Protein AF-A0A7S2E0K1-F1 (afdb_monomer_lite)

Organism: NCBI:txid327968

Radius of gyration: 22.22 Å; chains: 1; bounding box: 53×64×39 Å

Sequence (122 aa):
SSKTRDPESISLSMWWTRDAQPLKSFLSEALKTMLREDSEGRVDIYVKHMWLPIWTKAVSKERRDRDTVILDEDLADYVLADIRHFFTKKTADWYHNAGIPYRRGYLLYGPPGCGKTSFAQV

Foldseek 3Di:
DDDDDDDDDDDDDDPDDPDCVVVVVVVVVVVVVVVCVVPPQKDWDWDQDPPDRDIDGDDIDGQDDPVVQDDDPVVLVVVVVVVVVLPDPVNVVVCVVVVHPSDDDDDDDDDPPNRPVVSVRD

Secondary structure (DSSP, 8-state):
---PPPPP-------S-S--HHHHHHHHHHHHHHHHHHHTTEEEEEEE-SSSS-EEEEEEEEPPPGGGS---HHHHHHHHHHHHHHTSHHHHHHHHHTT--S-------SSTTSSHHHHTT-

InterPro domains:
  IPR027417 P-loop containing nucleoside triphosphate hydrolase [G3DSA:3.40.50.300] (55-122)
  IPR027417 P-loop containing nucleoside triphosphate hydrolase [SSF52540] (45-121)
  IPR050747 Mitochondrial chaperone BCS1 subfamily [PTHR23070] (22-120)

Structure (mmCIF, N/CA/C/O backbone):
data_AF-A0A7S2E0K1-F1
#
_entry.id   AF-A0A7S2E0K1-F1
#
loop_
_atom_site.group_PDB
_atom_site.id
_atom_site.type_symbol
_atom_site.label_atom_id
_atom_site.label_alt_id
_atom_site.label_comp_id
_atom_site.label_asym_id
_atom_site.label_entity_id
_atom_site.label_seq_id
_atom_site.pdbx_PDB_ins_code
_atom_site.Cartn_x
_atom_site.Cartn_y
_atom_site.Cartn_z
_atom_site.occupancy
_atom_site.B_iso_or_equiv
_atom_site.auth_seq_id
_atom_site.auth_comp_id
_atom_site.auth_asym_id
_atom_site.auth_atom_id
_atom_site.pdbx_PDB_model_num
ATOM 1 N N . SER A 1 1 ? 37.841 21.100 -13.806 1.00 39.09 1 SER A N 1
ATOM 2 C CA . SER A 1 1 ? 37.309 22.097 -12.859 1.00 39.09 1 SER A CA 1
ATOM 3 C C . SER A 1 1 ? 35.791 21.998 -12.870 1.00 39.09 1 SE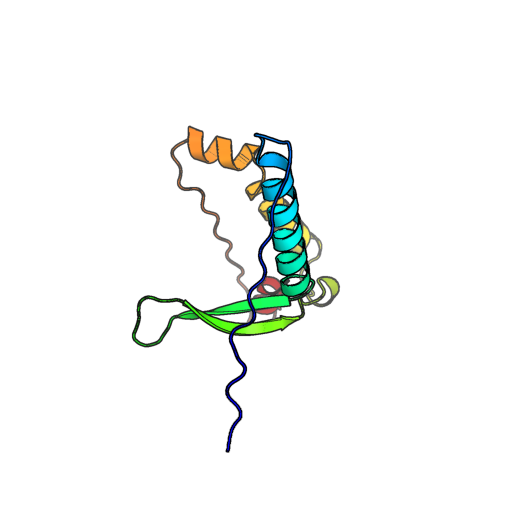R A C 1
ATOM 5 O O . SER A 1 1 ? 35.159 22.514 -13.784 1.00 39.09 1 SER A O 1
ATOM 7 N N . SER A 1 2 ? 35.209 21.208 -11.964 1.00 45.91 2 SER A N 1
ATOM 8 C CA . SER A 1 2 ? 33.755 21.061 -11.824 1.00 45.91 2 SER A CA 1
ATOM 9 C C . SER A 1 2 ? 33.241 22.176 -10.916 1.00 45.91 2 SER A C 1
ATOM 11 O O . SER A 1 2 ? 33.585 22.205 -9.738 1.00 45.91 2 SER A O 1
ATOM 13 N N . LYS A 1 3 ? 32.459 23.111 -11.464 1.00 53.03 3 LYS A N 1
ATOM 14 C CA . LYS A 1 3 ? 31.791 24.158 -10.682 1.00 53.03 3 LYS A CA 1
ATOM 15 C C . LYS A 1 3 ? 30.802 23.504 -9.712 1.00 53.03 3 LYS A C 1
ATOM 17 O O . LYS A 1 3 ? 29.791 22.959 -10.149 1.00 53.03 3 LYS A O 1
ATOM 22 N N . THR A 1 4 ? 31.097 23.543 -8.419 1.00 59.16 4 THR A N 1
ATOM 23 C CA . THR A 1 4 ? 30.133 23.279 -7.347 1.00 59.16 4 THR A CA 1
ATOM 24 C C . THR A 1 4 ? 29.053 24.355 -7.442 1.00 59.16 4 THR A C 1
ATOM 26 O O . THR A 1 4 ? 29.373 25.539 -7.391 1.00 59.16 4 THR A O 1
ATOM 29 N N . ARG A 1 5 ? 27.797 23.966 -7.686 1.00 65.12 5 ARG A N 1
ATOM 30 C CA . ARG A 1 5 ? 26.664 24.900 -7.636 1.00 65.12 5 ARG A CA 1
ATOM 31 C C . ARG A 1 5 ? 26.490 25.351 -6.187 1.00 65.12 5 ARG A C 1
ATOM 33 O O . ARG A 1 5 ? 26.452 24.499 -5.299 1.00 65.12 5 ARG A O 1
ATOM 40 N N . ASP A 1 6 ? 26.412 26.658 -5.967 1.00 74.94 6 ASP A N 1
ATOM 41 C CA . ASP A 1 6 ? 26.077 27.220 -4.660 1.00 74.94 6 ASP A CA 1
ATOM 42 C C . ASP A 1 6 ? 24.686 26.718 -4.224 1.00 74.94 6 ASP A C 1
ATOM 44 O O . ASP A 1 6 ? 23.821 26.508 -5.080 1.00 74.94 6 ASP A O 1
ATOM 48 N N . PRO A 1 7 ? 24.453 26.468 -2.924 1.00 74.19 7 PRO A N 1
ATOM 49 C CA . PRO A 1 7 ? 23.176 25.953 -2.450 1.00 74.19 7 PRO A CA 1
ATOM 50 C C . PRO A 1 7 ? 22.054 26.964 -2.710 1.00 74.19 7 PRO A C 1
ATOM 52 O O . PRO A 1 7 ? 22.066 28.082 -2.195 1.00 74.19 7 PRO A O 1
ATOM 55 N N . GLU A 1 8 ? 21.060 26.555 -3.495 1.00 82.25 8 GLU A N 1
ATOM 56 C CA . GLU A 1 8 ? 19.842 27.328 -3.719 1.00 82.25 8 GLU A CA 1
ATOM 57 C C . GLU A 1 8 ? 18.978 27.284 -2.448 1.00 82.25 8 GLU A C 1
ATOM 59 O O . GLU A 1 8 ? 18.686 26.212 -1.915 1.00 82.25 8 GLU A O 1
ATOM 64 N N . SER A 1 9 ? 18.581 28.453 -1.937 1.00 81.06 9 SER A N 1
ATOM 65 C CA . SER A 1 9 ? 17.695 28.565 -0.774 1.00 81.06 9 SER A CA 1
ATOM 66 C C . SER A 1 9 ? 16.422 29.313 -1.152 1.00 81.06 9 SER A C 1
ATOM 68 O O . SER A 1 9 ? 16.467 30.352 -1.809 1.00 81.06 9 SER A O 1
ATOM 70 N N . ILE A 1 10 ? 15.276 28.772 -0.738 1.00 83.75 10 ILE A N 1
ATOM 71 C CA . ILE A 1 10 ? 13.961 29.386 -0.925 1.00 83.75 10 ILE A CA 1
ATOM 72 C C . ILE A 1 10 ? 13.387 29.657 0.464 1.00 83.75 10 ILE A C 1
ATOM 74 O O . ILE A 1 10 ? 13.270 28.744 1.279 1.00 83.75 10 ILE A O 1
ATOM 78 N N . SER A 1 11 ? 13.034 30.913 0.735 1.00 83.81 11 SER A N 1
ATOM 79 C CA . SER A 1 11 ? 12.377 31.329 1.976 1.00 83.81 11 SER A CA 1
ATOM 80 C C . SER A 1 11 ? 10.942 31.747 1.678 1.00 83.81 11 SER A C 1
ATOM 82 O O . SER A 1 11 ? 10.712 32.609 0.829 1.00 83.81 11 SER A O 1
ATOM 84 N N . LEU A 1 12 ? 9.979 31.127 2.363 1.00 81.81 12 LEU A N 1
ATOM 85 C CA . LEU A 1 12 ? 8.559 31.447 2.242 1.00 81.81 12 LEU A CA 1
ATOM 86 C C . LEU A 1 12 ? 8.095 32.143 3.526 1.00 81.81 12 LEU A C 1
ATOM 88 O O . LEU A 1 12 ? 8.138 31.548 4.603 1.00 81.81 12 LEU A O 1
ATOM 92 N N . SER A 1 13 ? 7.625 33.384 3.408 1.00 84.62 13 SER A N 1
ATOM 93 C CA . SER A 1 13 ? 7.171 34.187 4.549 1.00 84.62 13 SER A CA 1
ATOM 94 C C . SER A 1 13 ? 5.711 34.583 4.386 1.00 84.62 13 SER A C 1
ATOM 96 O O . SER A 1 13 ? 5.307 35.080 3.336 1.00 84.62 13 SER A O 1
ATOM 98 N N . MET A 1 14 ? 4.925 34.411 5.448 1.00 84.00 14 MET A N 1
ATOM 99 C CA . MET A 1 14 ? 3.544 34.883 5.525 1.00 84.00 14 MET A CA 1
ATOM 100 C C . MET A 1 14 ? 3.465 36.085 6.456 1.00 84.00 14 MET A C 1
ATOM 102 O O . MET A 1 14 ? 3.954 36.041 7.583 1.00 84.00 14 MET A O 1
ATOM 106 N N . TRP A 1 15 ? 2.836 37.154 5.983 1.00 82.81 15 TRP A N 1
ATOM 107 C CA . TRP A 1 15 ? 2.688 38.396 6.732 1.00 82.81 15 TRP A CA 1
ATOM 108 C C . TRP A 1 15 ? 1.238 38.543 7.203 1.00 82.81 15 TRP A C 1
ATOM 110 O O . TRP A 1 15 ? 0.318 38.084 6.531 1.00 82.81 15 TRP A O 1
ATOM 120 N N . TRP A 1 16 ? 1.037 39.196 8.351 1.00 73.19 16 TRP A N 1
ATOM 121 C CA . TRP A 1 16 ? -0.284 39.596 8.870 1.00 73.19 16 TRP A CA 1
ATOM 122 C C . TRP A 1 16 ? -1.251 38.479 9.289 1.00 73.19 16 TRP A C 1
ATOM 124 O O . TRP A 1 16 ? -2.429 38.739 9.515 1.00 73.19 16 TRP A O 1
ATOM 134 N N . THR A 1 17 ? -0.768 37.253 9.487 1.00 76.38 17 THR A N 1
ATOM 135 C CA . THR A 1 17 ? -1.579 36.164 10.043 1.00 76.38 17 THR A CA 1
ATOM 136 C C . THR A 1 17 ? -0.828 35.411 11.135 1.00 76.38 17 THR A C 1
ATOM 138 O O . THR A 1 17 ? 0.381 35.212 11.056 1.00 76.38 17 THR A O 1
ATOM 141 N N . ARG A 1 18 ? -1.556 35.002 12.180 1.00 77.31 18 ARG A N 1
ATOM 142 C CA . ARG A 1 18 ? -1.072 34.044 13.192 1.00 77.31 18 ARG A CA 1
ATOM 143 C C . ARG A 1 18 ? -1.369 32.600 12.797 1.00 77.31 18 ARG A C 1
ATOM 145 O O . ARG A 1 18 ? -0.951 31.679 13.492 1.00 77.31 18 ARG A O 1
ATOM 152 N N . ASP A 1 19 ? -2.118 32.417 11.715 1.00 82.69 19 ASP A N 1
ATOM 153 C CA . ASP A 1 19 ? -2.545 31.115 11.252 1.00 82.69 19 ASP A CA 1
ATOM 154 C C . ASP A 1 19 ? -1.595 30.563 10.182 1.00 82.69 19 ASP A C 1
ATOM 156 O O . ASP A 1 19 ? -1.387 31.166 9.128 1.00 82.69 19 ASP A O 1
ATOM 160 N N . ALA A 1 20 ? -1.038 29.386 10.466 1.00 84.25 20 ALA A N 1
ATOM 161 C CA . ALA A 1 20 ? -0.164 28.638 9.571 1.00 84.25 20 ALA A CA 1
ATOM 162 C C . ALA A 1 20 ? -0.933 27.694 8.627 1.00 84.25 20 ALA A C 1
ATOM 164 O O . ALA A 1 20 ? -0.301 27.016 7.814 1.00 84.25 20 ALA A O 1
ATOM 165 N N . GLN A 1 21 ? -2.268 27.605 8.725 1.00 86.44 21 GLN A N 1
ATOM 166 C CA . GLN A 1 21 ? -3.073 26.749 7.844 1.00 86.44 21 GLN A CA 1
ATOM 167 C C . GLN A 1 21 ? -2.836 27.012 6.348 1.00 86.44 21 GLN A C 1
ATOM 169 O O . GLN A 1 21 ? -2.667 26.032 5.624 1.00 86.44 21 GLN A O 1
ATOM 174 N N . PRO A 1 22 ? -2.725 28.264 5.855 1.00 86.88 22 PRO A N 1
ATOM 175 C CA . PRO A 1 22 ? -2.468 28.498 4.434 1.00 86.88 22 PRO A CA 1
ATOM 176 C C . PRO A 1 22 ? -1.113 27.945 3.971 1.00 86.88 22 PRO A C 1
ATOM 178 O O . PRO A 1 22 ? -1.045 27.314 2.918 1.00 86.88 22 PRO A O 1
ATOM 181 N N . LEU A 1 23 ? -0.054 28.085 4.784 1.00 87.25 23 LEU A N 1
ATOM 182 C CA . LEU A 1 23 ? 1.263 27.502 4.491 1.00 87.25 23 LEU A CA 1
ATOM 183 C C . LEU A 1 23 ? 1.191 25.977 4.422 1.00 87.25 23 LEU A C 1
ATOM 185 O O . LEU A 1 23 ? 1.729 25.357 3.510 1.00 87.25 23 LEU A O 1
ATOM 189 N N . LYS A 1 24 ? 0.523 25.365 5.406 1.00 86.38 24 LYS A N 1
ATOM 190 C CA . LYS A 1 24 ? 0.354 23.912 5.482 1.00 86.38 24 LYS A CA 1
ATOM 191 C C . LYS A 1 24 ? -0.448 23.394 4.298 1.00 86.38 24 LYS A C 1
ATOM 193 O O . LYS A 1 24 ? -0.071 22.377 3.729 1.00 86.38 24 LYS A O 1
ATOM 198 N N . SER A 1 25 ? -1.509 24.101 3.913 1.00 88.69 25 SER A N 1
ATOM 199 C CA . SER A 1 25 ? -2.307 23.779 2.732 1.00 88.69 25 SER A CA 1
ATOM 200 C C . SER A 1 25 ? -1.445 23.830 1.477 1.00 88.69 25 SER A C 1
ATOM 202 O O . SER A 1 25 ? -1.378 22.830 0.768 1.00 88.69 25 SER A O 1
ATOM 204 N N . PHE A 1 26 ? -0.711 24.926 1.266 1.00 90.25 26 PHE A N 1
ATOM 205 C CA . PHE A 1 26 ? 0.189 25.098 0.125 1.00 90.25 26 PHE A CA 1
ATOM 206 C C . PHE A 1 26 ? 1.258 24.001 0.054 1.00 90.25 26 PHE A C 1
ATOM 208 O O . PHE A 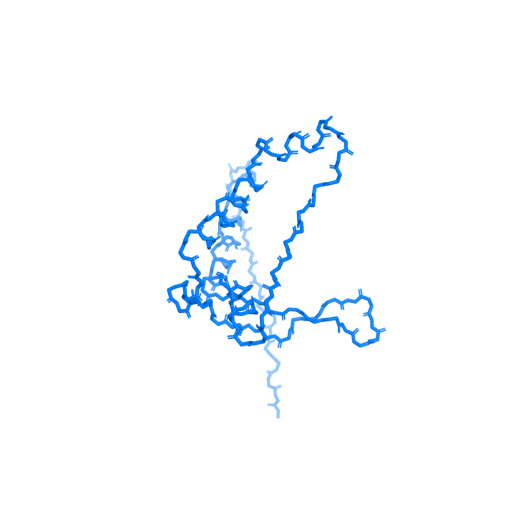1 26 ? 1.404 23.349 -0.975 1.00 90.25 26 PHE A O 1
ATOM 215 N N . LEU A 1 27 ? 1.961 23.728 1.158 1.00 90.06 27 LEU A N 1
ATOM 216 C CA . LEU A 1 27 ? 2.955 22.652 1.211 1.00 90.06 27 LEU A CA 1
ATOM 217 C C . LEU A 1 27 ? 2.321 21.281 0.969 1.00 90.06 27 LEU A C 1
ATOM 219 O O . LEU A 1 27 ? 2.891 20.456 0.263 1.00 90.06 27 LEU A O 1
ATOM 223 N N . SER A 1 28 ? 1.135 21.027 1.527 1.00 88.19 28 SER A N 1
ATOM 224 C CA . SER A 1 28 ? 0.427 19.764 1.318 1.00 88.19 28 SER A CA 1
ATOM 225 C C . SER A 1 28 ? -0.007 19.581 -0.133 1.00 88.19 28 SER A C 1
ATOM 227 O O . SER A 1 28 ? 0.002 18.462 -0.636 1.00 88.19 28 SER A O 1
ATOM 229 N N . GLU A 1 29 ? -0.381 20.665 -0.805 1.00 90.00 29 GLU A N 1
ATOM 230 C CA . GLU A 1 29 ? -0.761 20.669 -2.208 1.00 90.00 29 GLU A CA 1
ATOM 231 C C . GLU A 1 29 ? 0.463 20.471 -3.097 1.00 90.00 29 GLU A C 1
ATOM 233 O O . GLU A 1 29 ? 0.450 19.573 -3.930 1.00 90.00 29 GLU A O 1
ATOM 238 N N . ALA A 1 30 ? 1.557 21.192 -2.843 1.00 87.56 30 ALA A N 1
ATOM 239 C CA . ALA A 1 30 ? 2.823 21.002 -3.543 1.00 87.56 30 ALA A CA 1
ATOM 240 C C . ALA A 1 30 ? 3.337 19.560 -3.408 1.00 87.56 30 ALA A C 1
ATOM 242 O O . ALA A 1 30 ? 3.681 18.933 -4.406 1.00 87.56 30 ALA A O 1
ATOM 243 N N . LEU A 1 31 ? 3.309 18.996 -2.194 1.00 85.75 31 LEU A N 1
ATOM 244 C CA . LEU A 1 31 ? 3.674 17.597 -1.961 1.00 85.75 31 LEU A CA 1
ATOM 245 C C . LEU A 1 31 ? 2.742 16.632 -2.694 1.00 85.75 31 LEU A C 1
ATOM 247 O O . LEU A 1 31 ? 3.214 15.660 -3.271 1.00 85.75 31 LEU A O 1
ATOM 251 N N . LYS A 1 32 ? 1.427 16.882 -2.700 1.00 83.81 32 LYS A N 1
ATOM 252 C CA . LYS A 1 32 ? 0.477 16.064 -3.469 1.00 83.81 32 LYS A CA 1
ATOM 253 C C . LYS A 1 32 ? 0.763 16.130 -4.964 1.00 83.81 32 LYS A C 1
ATOM 255 O O . LYS A 1 32 ? 0.662 15.097 -5.611 1.00 83.81 32 LYS A O 1
ATOM 260 N N . THR A 1 33 ? 1.102 17.296 -5.502 1.00 80.50 33 THR A N 1
ATOM 261 C CA . THR A 1 33 ? 1.432 17.468 -6.921 1.00 80.50 33 THR A CA 1
ATOM 262 C C . THR A 1 33 ? 2.725 16.743 -7.273 1.00 80.50 33 THR A C 1
ATOM 264 O O . THR A 1 33 ? 2.719 15.964 -8.215 1.00 80.50 33 THR A O 1
ATOM 267 N N . MET A 1 34 ? 3.778 16.879 -6.460 1.00 76.25 34 MET A N 1
ATOM 268 C CA . MET A 1 34 ? 5.027 16.126 -6.644 1.00 76.25 34 MET A CA 1
ATOM 269 C C . MET A 1 34 ? 4.796 14.615 -6.581 1.00 76.25 34 MET A C 1
ATOM 271 O O . MET A 1 34 ? 5.245 13.873 -7.446 1.00 76.25 34 MET A O 1
ATOM 275 N N . LEU A 1 35 ? 4.050 14.150 -5.573 1.00 72.88 35 LEU A N 1
ATOM 276 C CA . LEU A 1 35 ? 3.721 12.735 -5.437 1.00 72.88 35 LEU A CA 1
ATOM 277 C C . LEU A 1 35 ? 2.872 12.239 -6.606 1.00 72.88 35 LEU A C 1
ATOM 279 O O . LEU A 1 35 ? 3.065 11.107 -7.029 1.00 72.88 35 LEU A O 1
ATOM 283 N N . ARG A 1 36 ? 1.940 13.045 -7.128 1.00 68.25 36 ARG A N 1
ATOM 284 C CA . ARG A 1 36 ? 1.162 12.708 -8.329 1.00 68.25 36 ARG A CA 1
ATOM 285 C C . ARG A 1 36 ? 2.064 12.592 -9.550 1.00 68.25 36 ARG A C 1
ATOM 287 O O . ARG A 1 36 ? 2.010 11.561 -10.198 1.00 68.25 36 ARG A O 1
ATOM 294 N N . GLU A 1 37 ? 2.934 13.563 -9.808 1.00 66.50 37 GLU A N 1
ATOM 295 C CA . GLU A 1 37 ? 3.881 13.511 -10.931 1.00 66.50 37 GLU A CA 1
ATOM 296 C C . GLU A 1 37 ? 4.810 12.286 -10.860 1.00 66.50 37 GLU A C 1
ATOM 298 O O . GLU A 1 37 ? 5.033 11.625 -11.873 1.00 66.50 37 GLU A O 1
ATOM 303 N N . ASP A 1 38 ? 5.290 11.921 -9.666 1.00 60.28 38 ASP A N 1
ATOM 304 C CA . ASP A 1 38 ? 6.137 10.736 -9.471 1.00 60.28 38 ASP A CA 1
ATOM 305 C C . ASP A 1 38 ? 5.363 9.402 -9.532 1.00 60.28 38 ASP A C 1
ATOM 307 O O . ASP A 1 38 ? 5.955 8.358 -9.824 1.00 60.28 38 ASP A O 1
ATOM 311 N N . SER A 1 39 ? 4.055 9.407 -9.245 1.00 58.62 39 SER A N 1
ATOM 312 C CA . SER A 1 39 ? 3.217 8.195 -9.155 1.00 58.62 39 SER A CA 1
ATOM 313 C C . SER A 1 39 ? 2.257 7.988 -10.326 1.00 58.62 39 SER A C 1
ATOM 315 O O . SER A 1 39 ? 1.673 6.906 -10.450 1.00 58.62 39 SER A O 1
ATOM 317 N N . GLU A 1 40 ? 2.089 8.973 -11.208 1.00 65.75 40 GLU A N 1
ATOM 318 C CA . GLU A 1 40 ? 1.200 8.867 -12.357 1.00 65.75 40 GLU A CA 1
ATOM 319 C C . GLU A 1 40 ? 1.739 7.838 -13.354 1.00 65.75 40 GLU A C 1
ATOM 321 O O . GLU A 1 40 ? 2.702 8.044 -14.091 1.00 65.75 40 GLU A O 1
ATOM 326 N N . GLY A 1 41 ? 1.100 6.668 -13.342 1.00 70.56 41 GLY A N 1
ATOM 327 C CA . GLY A 1 41 ? 1.333 5.612 -14.317 1.00 70.56 41 GLY A CA 1
ATOM 328 C C . GLY A 1 41 ? 2.595 4.787 -14.089 1.00 70.56 41 GLY A C 1
ATOM 329 O O . GLY A 1 41 ? 2.972 4.052 -14.997 1.00 70.56 41 GLY A O 1
ATOM 330 N N . ARG A 1 42 ? 3.243 4.849 -12.917 1.00 80.31 42 ARG A N 1
ATOM 331 C CA . ARG A 1 42 ? 4.427 4.026 -12.611 1.00 80.31 42 ARG A CA 1
ATOM 332 C C . ARG A 1 42 ? 4.245 3.149 -11.375 1.00 80.31 42 ARG A C 1
ATOM 334 O O . ARG A 1 42 ? 3.587 3.517 -10.410 1.00 80.31 42 ARG A O 1
ATOM 341 N N . VAL A 1 43 ? 4.850 1.967 -11.417 1.00 84.44 43 VAL A N 1
ATOM 342 C CA . VAL A 1 43 ? 4.910 0.988 -10.332 1.00 84.44 43 VAL A CA 1
ATOM 343 C C . VAL A 1 43 ? 6.371 0.776 -9.957 1.00 84.44 43 VAL A C 1
ATOM 345 O O . VAL A 1 43 ? 7.187 0.334 -10.771 1.00 84.44 43 VAL A O 1
ATOM 348 N N . ASP A 1 44 ? 6.694 1.072 -8.702 1.00 88.19 44 ASP A N 1
ATOM 349 C CA . ASP A 1 44 ? 8.021 0.857 -8.141 1.00 88.19 44 ASP A CA 1
ATOM 350 C C . ASP A 1 44 ? 8.158 -0.562 -7.586 1.00 88.19 44 ASP A C 1
ATOM 352 O O . ASP A 1 44 ? 7.396 -1.003 -6.726 1.00 88.19 44 ASP A O 1
ATOM 356 N N . ILE A 1 45 ? 9.167 -1.285 -8.064 1.00 88.06 45 ILE A N 1
ATOM 357 C CA . ILE A 1 45 ? 9.493 -2.638 -7.621 1.00 88.06 45 ILE A CA 1
ATOM 358 C C . ILE A 1 45 ? 10.636 -2.552 -6.614 1.00 88.06 45 ILE A C 1
ATOM 360 O O . ILE A 1 45 ? 11.731 -2.081 -6.933 1.00 88.06 45 ILE A O 1
ATOM 364 N N . TYR A 1 46 ? 10.393 -3.057 -5.407 1.00 90.75 46 TYR A N 1
ATOM 365 C CA . TYR A 1 46 ? 11.379 -3.126 -4.334 1.00 90.75 46 TYR A CA 1
ATOM 366 C C . TYR A 1 46 ? 11.899 -4.551 -4.169 1.00 90.75 46 TYR A C 1
ATOM 368 O O . TYR A 1 46 ? 11.142 -5.519 -4.233 1.00 90.75 46 TYR A O 1
ATOM 376 N N . VAL A 1 47 ? 13.197 -4.677 -3.911 1.00 92.81 47 VAL A N 1
ATOM 377 C CA . VAL A 1 47 ? 13.849 -5.951 -3.593 1.00 92.81 47 VAL A CA 1
ATOM 378 C C . VAL A 1 47 ? 14.541 -5.853 -2.242 1.00 92.81 47 VAL A C 1
ATOM 380 O O . VAL A 1 47 ? 14.967 -4.775 -1.817 1.00 92.81 47 VAL A O 1
ATOM 383 N N . LYS A 1 48 ? 14.639 -6.983 -1.543 1.00 92.88 48 LYS A N 1
ATOM 384 C CA . LYS A 1 48 ? 15.359 -7.055 -0.273 1.00 92.88 48 LYS A CA 1
ATOM 385 C C . LYS A 1 48 ? 16.853 -6.850 -0.531 1.00 92.88 48 LYS A C 1
ATOM 387 O O . LYS A 1 48 ? 17.427 -7.531 -1.381 1.00 92.88 48 LYS A O 1
ATOM 392 N N . HIS A 1 49 ? 17.483 -5.950 0.218 1.00 91.31 49 HIS A N 1
ATOM 393 C CA . HIS A 1 49 ? 18.929 -5.777 0.161 1.00 91.31 49 HIS A CA 1
ATOM 394 C C . HIS A 1 49 ? 19.641 -7.059 0.618 1.00 91.31 49 HIS A C 1
ATOM 396 O O . HIS A 1 49 ? 19.247 -7.681 1.605 1.00 91.31 49 HIS A O 1
ATOM 402 N N . MET A 1 50 ? 20.710 -7.447 -0.082 1.00 90.69 50 MET A N 1
ATOM 403 C CA . MET A 1 50 ? 21.402 -8.727 0.137 1.00 90.69 50 MET A CA 1
ATOM 404 C C . MET A 1 50 ? 21.928 -8.891 1.572 1.00 90.69 50 MET A C 1
ATOM 406 O O . MET A 1 50 ? 21.892 -9.986 2.122 1.00 90.69 50 MET A O 1
ATOM 410 N N . TRP A 1 51 ? 22.369 -7.794 2.190 1.00 91.50 51 TRP A N 1
ATOM 411 C CA . TRP A 1 51 ? 23.087 -7.819 3.472 1.00 91.50 51 TRP A CA 1
ATOM 412 C C . TRP A 1 51 ? 22.402 -7.047 4.596 1.00 91.50 51 TRP A C 1
ATOM 414 O O . TRP A 1 51 ? 22.806 -7.142 5.748 1.00 91.50 51 TRP A O 1
ATOM 424 N N . LEU A 1 52 ? 21.395 -6.241 4.266 1.00 93.50 52 LEU A N 1
ATOM 425 C CA . LEU A 1 52 ? 20.801 -5.289 5.201 1.00 93.50 52 LEU A CA 1
ATOM 426 C C . LEU A 1 52 ? 19.304 -5.572 5.313 1.00 93.50 52 LEU A C 1
ATOM 428 O O . LEU A 1 52 ? 18.687 -5.975 4.325 1.00 93.50 52 LEU A O 1
ATOM 432 N N . PRO A 1 53 ? 18.691 -5.333 6.481 1.00 93.56 53 PRO A N 1
ATOM 433 C CA . PRO A 1 53 ? 17.256 -5.501 6.685 1.00 93.56 53 PRO A CA 1
ATOM 434 C C . PRO A 1 53 ? 16.464 -4.326 6.083 1.00 93.56 53 PRO A C 1
ATOM 436 O O . PRO A 1 53 ? 15.572 -3.778 6.722 1.00 93.56 53 PRO A O 1
ATOM 439 N N . ILE A 1 54 ? 16.809 -3.913 4.862 1.00 92.06 54 ILE A N 1
ATOM 440 C CA . ILE A 1 54 ? 16.194 -2.788 4.157 1.00 92.06 54 ILE A CA 1
ATOM 441 C C . ILE A 1 54 ? 15.664 -3.237 2.796 1.00 92.06 54 ILE A C 1
ATOM 443 O O . ILE A 1 54 ? 16.196 -4.154 2.164 1.00 92.06 54 ILE A O 1
ATOM 447 N N . TRP A 1 55 ? 14.615 -2.560 2.344 1.00 91.38 55 TRP A N 1
ATOM 448 C CA . TRP A 1 55 ? 14.115 -2.660 0.980 1.00 91.38 55 TRP A CA 1
ATOM 449 C C . TRP A 1 55 ? 14.793 -1.601 0.120 1.00 91.38 55 TRP A C 1
ATOM 451 O O . TRP A 1 55 ? 14.934 -0.453 0.538 1.00 91.38 55 TRP A O 1
ATOM 461 N N . THR A 1 56 ? 15.203 -1.975 -1.086 1.00 89.38 56 THR A N 1
ATOM 462 C CA . THR A 1 56 ? 15.828 -1.060 -2.042 1.00 89.38 56 THR A CA 1
ATOM 463 C C . THR A 1 56 ? 14.992 -1.027 -3.315 1.00 89.38 56 THR A C 1
ATOM 465 O O . THR A 1 56 ? 14.561 -2.074 -3.803 1.00 89.38 56 THR A O 1
ATOM 468 N N . LYS A 1 57 ? 14.734 0.176 -3.844 1.00 88.38 57 LYS A N 1
ATOM 469 C CA . LYS A 1 57 ? 14.035 0.357 -5.122 1.00 88.38 57 LYS A CA 1
ATOM 470 C C . LYS A 1 57 ? 14.911 -0.221 -6.236 1.00 88.38 57 LYS A C 1
ATOM 472 O O . LYS A 1 57 ? 16.019 0.258 -6.447 1.00 88.38 57 LYS A O 1
ATOM 477 N N . ALA A 1 58 ? 14.430 -1.265 -6.907 1.00 87.94 58 ALA A N 1
ATOM 478 C CA . ALA A 1 58 ? 15.153 -1.940 -7.981 1.00 87.94 58 ALA A CA 1
ATOM 479 C C . ALA A 1 58 ? 14.864 -1.302 -9.340 1.00 87.94 58 ALA A C 1
ATOM 481 O O . ALA A 1 58 ? 15.778 -1.044 -10.117 1.00 87.94 58 ALA A O 1
ATOM 482 N N . VAL A 1 59 ? 13.585 -1.063 -9.636 1.00 86.06 59 VAL A N 1
ATOM 483 C CA . VAL A 1 59 ? 13.145 -0.516 -10.923 1.00 86.06 59 VAL A CA 1
ATOM 484 C C . VAL A 1 59 ? 11.798 0.183 -10.768 1.00 86.06 59 VAL A C 1
ATOM 486 O O . VAL A 1 59 ? 10.980 -0.227 -9.950 1.00 86.06 59 VAL A O 1
ATOM 489 N N . SER A 1 60 ? 11.570 1.224 -11.564 1.00 84.88 60 SER A N 1
ATOM 490 C CA . SER A 1 60 ? 10.253 1.831 -11.770 1.00 84.88 60 SER A CA 1
ATOM 491 C C . SER A 1 60 ? 9.782 1.446 -13.168 1.00 84.88 60 SER A C 1
ATOM 493 O O . SER A 1 60 ? 10.534 1.618 -14.130 1.00 84.88 60 SER A O 1
ATOM 495 N N . LYS A 1 61 ? 8.598 0.850 -13.287 1.00 83.50 61 LYS A N 1
ATOM 496 C CA . LYS A 1 61 ? 8.012 0.433 -14.569 1.00 83.50 61 LYS A CA 1
ATOM 497 C C . LYS A 1 61 ? 6.716 1.175 -14.814 1.00 83.50 61 LYS A C 1
ATOM 499 O O . LYS A 1 61 ? 6.039 1.530 -13.860 1.00 83.50 61 LYS A O 1
ATOM 504 N N . GLU A 1 62 ? 6.349 1.363 -16.074 1.00 80.75 62 GLU A N 1
ATOM 505 C CA . GLU A 1 62 ? 5.003 1.827 -16.399 1.00 80.75 62 GLU A CA 1
ATOM 506 C C . GLU A 1 62 ? 3.969 0.815 -15.907 1.00 80.75 62 GLU A C 1
ATOM 508 O O . GLU A 1 62 ? 4.181 -0.404 -15.949 1.00 80.75 62 GLU A O 1
ATOM 513 N N . ARG A 1 63 ? 2.858 1.338 -15.396 1.00 75.56 63 ARG A N 1
ATOM 514 C CA . ARG A 1 63 ? 1.725 0.539 -14.972 1.00 75.56 63 ARG A CA 1
ATOM 515 C C . ARG A 1 63 ? 1.197 -0.198 -16.191 1.00 75.56 63 ARG A C 1
ATOM 517 O O . ARG A 1 63 ? 0.896 0.407 -17.216 1.00 75.56 63 ARG A O 1
ATOM 524 N N . ARG A 1 64 ? 1.095 -1.515 -16.069 1.00 72.50 64 ARG A N 1
ATOM 525 C CA . ARG A 1 64 ? 0.579 -2.348 -17.143 1.00 72.50 64 ARG A CA 1
ATOM 526 C C . ARG A 1 64 ? -0.919 -2.101 -17.288 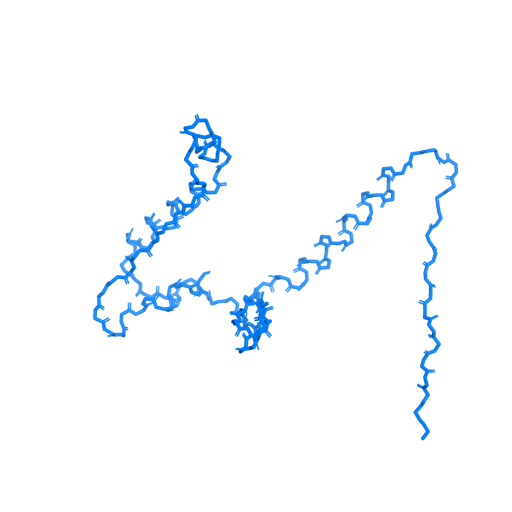1.00 72.50 64 ARG A C 1
ATOM 528 O O . ARG A 1 64 ? -1.633 -2.104 -16.287 1.00 72.50 64 ARG A O 1
ATOM 535 N N . ASP A 1 65 ? -1.379 -1.896 -18.518 1.00 67.31 65 ASP A N 1
ATOM 536 C CA . ASP A 1 65 ? -2.809 -1.760 -18.767 1.00 67.31 65 ASP A CA 1
ATOM 537 C C . ASP A 1 65 ? -3.527 -3.075 -18.431 1.00 67.31 65 ASP A C 1
ATOM 539 O O . ASP A 1 65 ? -3.029 -4.171 -18.729 1.00 67.31 65 ASP A O 1
ATOM 543 N N . ARG A 1 66 ? -4.679 -2.952 -17.771 1.00 65.00 66 ARG A N 1
ATOM 544 C CA . ARG A 1 66 ? -5.437 -4.064 -17.185 1.00 65.00 66 ARG A CA 1
ATOM 545 C C . ARG A 1 66 ? -5.875 -5.049 -18.262 1.00 65.00 66 ARG A C 1
ATOM 547 O O . ARG A 1 66 ? -5.779 -6.255 -18.055 1.00 65.00 66 ARG A O 1
ATOM 554 N N . ASP A 1 67 ? -6.226 -4.523 -19.429 1.00 65.62 67 ASP A N 1
ATOM 555 C CA . ASP A 1 67 ? -6.739 -5.276 -20.574 1.00 65.62 67 ASP A CA 1
ATOM 556 C C . ASP A 1 67 ? -5.680 -6.201 -21.200 1.00 65.62 67 ASP A C 1
ATOM 558 O O . ASP A 1 67 ? -5.993 -7.102 -21.975 1.00 65.62 67 ASP A O 1
ATOM 562 N N . THR A 1 68 ? -4.400 -6.030 -20.843 1.00 65.19 68 THR A N 1
ATOM 563 C CA . THR A 1 68 ? -3.312 -6.890 -21.337 1.00 65.19 68 THR A CA 1
ATOM 564 C C . THR A 1 68 ? -3.134 -8.182 -20.538 1.00 65.19 68 THR A C 1
ATOM 566 O O . THR A 1 68 ? -2.293 -9.012 -20.903 1.00 65.19 68 THR A O 1
ATOM 569 N N . VAL A 1 69 ? -3.874 -8.363 -19.439 1.00 67.75 69 VAL A N 1
ATOM 570 C CA . VAL A 1 69 ? -3.830 -9.580 -18.623 1.00 67.75 69 VAL A CA 1
ATOM 571 C C . VAL A 1 69 ? -5.122 -10.359 -18.804 1.00 67.75 69 VAL A C 1
ATOM 573 O O . VAL A 1 69 ? -6.142 -10.060 -18.197 1.00 67.75 69 VAL A O 1
ATOM 576 N N . ILE A 1 70 ? -5.040 -11.412 -19.612 1.00 64.81 70 ILE A N 1
ATOM 577 C CA . ILE A 1 70 ? -6.158 -12.317 -19.865 1.00 64.81 70 ILE A CA 1
ATOM 578 C C . ILE A 1 70 ? -6.226 -13.326 -18.711 1.00 64.81 70 ILE A C 1
ATOM 580 O O . ILE A 1 70 ? -5.492 -14.318 -18.681 1.00 64.81 70 ILE A O 1
ATOM 584 N N . LEU A 1 71 ? -7.074 -13.033 -17.733 1.00 69.00 71 LEU A N 1
ATOM 585 C CA . LEU A 1 71 ? -7.646 -14.018 -16.818 1.00 69.00 71 LEU A CA 1
ATOM 586 C C . LEU A 1 71 ? -9.106 -14.247 -17.212 1.00 69.00 71 LEU A C 1
ATOM 588 O O . LEU A 1 71 ? -9.648 -13.503 -18.024 1.00 69.00 71 LEU A O 1
ATOM 592 N N . ASP A 1 72 ? -9.729 -15.268 -16.630 1.00 73.06 72 ASP A N 1
ATOM 593 C CA . ASP A 1 72 ? -11.184 -15.389 -16.681 1.00 73.06 72 ASP A CA 1
ATOM 594 C C . ASP A 1 72 ? -11.804 -14.095 -16.122 1.00 73.06 72 ASP A C 1
ATOM 596 O O . ASP A 1 72 ? -11.440 -13.667 -15.018 1.00 73.06 72 ASP A O 1
ATOM 600 N N . GLU A 1 73 ? -12.645 -13.437 -16.919 1.00 68.81 73 GLU A N 1
ATOM 601 C CA . GLU A 1 73 ? -13.131 -12.071 -16.681 1.00 68.81 73 GLU A CA 1
ATOM 602 C C . GLU A 1 73 ? -13.865 -11.991 -15.332 1.00 68.81 73 GLU A C 1
ATOM 604 O O . GLU A 1 73 ? -13.582 -11.117 -14.508 1.00 68.81 73 GLU A O 1
ATOM 609 N N . ASP A 1 74 ? -14.652 -13.025 -15.022 1.00 79.75 74 ASP A N 1
ATOM 610 C CA . ASP A 1 74 ? -15.370 -13.176 -13.754 1.00 79.75 74 ASP A CA 1
ATOM 611 C C . ASP A 1 74 ? -14.425 -13.265 -12.542 1.00 79.75 74 ASP A C 1
ATOM 613 O O . ASP A 1 74 ? -14.691 -12.707 -11.471 1.00 79.75 74 ASP A O 1
ATOM 617 N N . LEU A 1 75 ? -13.291 -13.961 -12.690 1.00 82.50 75 LEU A N 1
ATOM 618 C CA . LEU A 1 75 ? -12.328 -14.151 -11.604 1.00 82.50 75 LEU A CA 1
ATOM 619 C C . LEU A 1 75 ? -11.550 -12.865 -11.322 1.00 82.50 75 LEU A C 1
ATOM 621 O O . LEU A 1 75 ? -11.327 -12.519 -10.157 1.00 82.50 75 LEU A O 1
ATOM 625 N N . ALA A 1 76 ? -11.113 -12.171 -12.374 1.00 81.56 76 ALA A N 1
ATOM 626 C CA . ALA A 1 76 ? -10.376 -10.922 -12.239 1.00 81.56 76 ALA A CA 1
ATOM 627 C C . ALA A 1 76 ? -11.227 -9.868 -11.520 1.00 81.56 76 ALA A C 1
ATOM 629 O O . ALA A 1 76 ? -10.766 -9.254 -10.549 1.00 81.56 76 ALA A O 1
ATOM 630 N N . ASP A 1 77 ? -12.481 -9.714 -11.940 1.00 85.56 77 ASP A N 1
ATOM 631 C CA . ASP A 1 77 ? -13.405 -8.753 -11.349 1.00 85.56 77 ASP A CA 1
ATOM 632 C C . ASP A 1 77 ? -13.771 -9.103 -9.911 1.00 85.56 77 ASP A C 1
ATOM 634 O O . ASP A 1 77 ? -13.781 -8.217 -9.050 1.00 85.56 77 ASP A O 1
ATOM 638 N N . TYR A 1 78 ? -13.970 -10.388 -9.608 1.00 88.62 78 TYR A N 1
ATOM 639 C CA . TYR A 1 78 ? -14.197 -10.845 -8.240 1.00 88.62 78 TYR A CA 1
ATOM 640 C C . TYR A 1 78 ? -13.033 -10.482 -7.306 1.00 88.62 78 TYR A C 1
ATOM 642 O O . TYR A 1 78 ? -13.242 -9.895 -6.240 1.00 88.62 78 TYR A O 1
ATOM 650 N N . VAL A 1 79 ? -11.792 -10.784 -7.705 1.00 88.81 79 VAL A N 1
ATOM 651 C CA . VAL A 1 79 ? -10.603 -10.492 -6.886 1.00 88.81 79 VAL A CA 1
ATOM 652 C C . VAL A 1 79 ? -10.442 -8.987 -6.687 1.00 88.81 79 VAL A C 1
ATOM 654 O O . VAL A 1 79 ? -10.163 -8.528 -5.580 1.00 88.81 79 VAL A O 1
ATOM 657 N N . LEU A 1 80 ? -10.657 -8.192 -7.732 1.00 86.88 80 LEU A N 1
ATOM 658 C CA . LEU A 1 80 ? -10.554 -6.737 -7.650 1.00 86.88 80 LEU A CA 1
ATOM 659 C C . LEU A 1 80 ? -11.652 -6.119 -6.785 1.00 86.88 80 LEU A C 1
ATOM 661 O O . LEU A 1 80 ? -11.379 -5.168 -6.046 1.00 86.88 8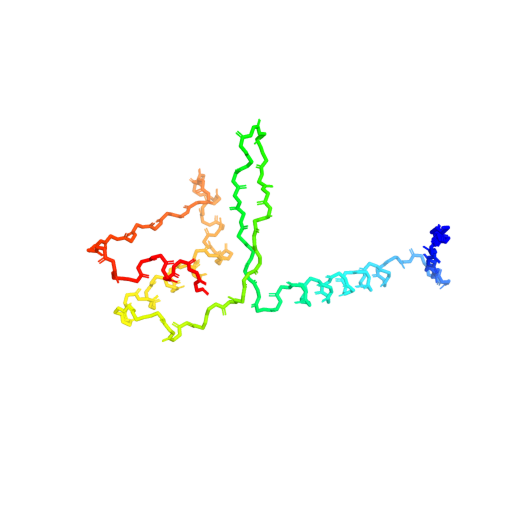0 LEU A O 1
ATOM 665 N N . ALA A 1 81 ? -12.872 -6.648 -6.844 1.00 91.12 81 ALA A N 1
ATOM 666 C CA . ALA A 1 81 ? -13.959 -6.236 -5.969 1.00 91.12 81 ALA A CA 1
ATOM 667 C C . ALA A 1 81 ? -13.623 -6.523 -4.497 1.00 91.12 81 ALA A C 1
ATOM 669 O O . ALA A 1 81 ? -13.793 -5.635 -3.658 1.00 91.12 81 ALA A O 1
ATOM 670 N N . ASP A 1 82 ? -13.072 -7.703 -4.191 1.00 92.88 82 ASP A N 1
ATOM 671 C CA . ASP A 1 82 ? -12.620 -8.060 -2.839 1.00 92.88 82 ASP A CA 1
ATOM 672 C C . ASP A 1 82 ? -11.486 -7.146 -2.355 1.00 92.88 82 ASP A C 1
ATOM 674 O O . ASP A 1 82 ? -11.556 -6.612 -1.249 1.00 92.88 82 ASP A O 1
ATOM 678 N N . ILE A 1 83 ? -10.483 -6.868 -3.197 1.00 91.62 83 ILE A N 1
ATOM 679 C CA . ILE A 1 83 ? -9.384 -5.944 -2.868 1.00 91.62 83 ILE A CA 1
ATOM 680 C C . ILE A 1 83 ? -9.929 -4.548 -2.550 1.00 91.62 83 ILE A C 1
ATOM 682 O O . ILE A 1 83 ? -9.577 -3.959 -1.525 1.00 91.62 83 ILE A O 1
ATOM 686 N N . ARG A 1 84 ? -10.810 -4.006 -3.400 1.00 91.88 84 ARG A N 1
ATOM 687 C CA . ARG A 1 84 ? -11.430 -2.692 -3.163 1.00 91.88 84 ARG A CA 1
ATOM 688 C C . ARG A 1 84 ? -12.240 -2.692 -1.873 1.00 91.88 84 ARG A C 1
ATOM 690 O O . ARG A 1 84 ? -12.154 -1.732 -1.112 1.00 91.88 84 ARG A O 1
ATOM 697 N N . HIS A 1 85 ? -12.992 -3.761 -1.615 1.00 92.81 85 HIS A N 1
ATOM 698 C CA . HIS A 1 85 ? -13.771 -3.917 -0.394 1.00 92.81 85 HIS A CA 1
ATOM 699 C C . HIS A 1 85 ? -12.880 -3.994 0.853 1.00 92.81 85 HIS A C 1
ATOM 701 O O . HIS A 1 85 ? -13.196 -3.374 1.873 1.00 92.81 85 HIS A O 1
ATOM 707 N N . PHE A 1 86 ? -11.747 -4.692 0.765 1.00 93.44 86 PHE A N 1
ATOM 708 C CA . PHE A 1 86 ? -10.770 -4.807 1.842 1.00 93.44 86 PHE A CA 1
ATOM 709 C C . PHE A 1 86 ? -10.264 -3.431 2.27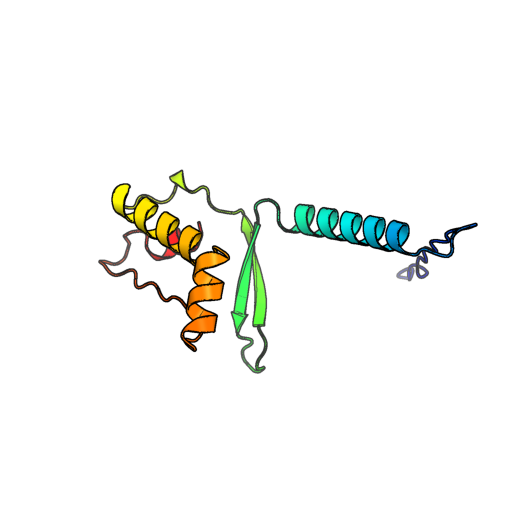8 1.00 93.44 86 PHE A C 1
ATOM 711 O O . PHE A 1 86 ? -10.284 -3.148 3.469 1.00 93.44 86 PHE A O 1
ATOM 718 N N . PHE A 1 87 ? -9.938 -2.543 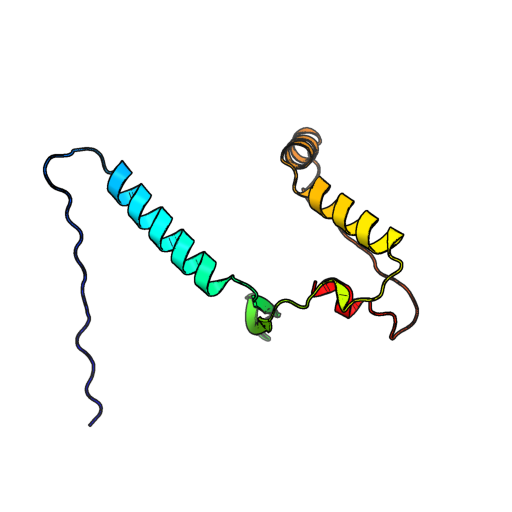1.333 1.00 92.69 87 PHE A N 1
ATOM 719 C CA . PHE A 1 87 ? -9.474 -1.178 1.619 1.00 92.69 87 PHE A CA 1
ATOM 720 C C . PHE A 1 87 ? -10.562 -0.195 2.078 1.00 92.69 87 PHE A C 1
ATOM 722 O O . PHE A 1 87 ? -10.261 0.971 2.346 1.00 92.69 87 PHE A O 1
ATOM 729 N N . THR A 1 88 ? -11.824 -0.616 2.188 1.00 94.19 88 THR A N 1
ATOM 730 C CA . THR A 1 88 ? -12.867 0.272 2.713 1.00 94.19 88 THR A CA 1
ATOM 731 C C . THR A 1 88 ? -12.697 0.498 4.212 1.00 94.19 88 THR A C 1
ATOM 733 O O . THR A 1 88 ? -12.333 -0.403 4.969 1.00 94.19 88 THR A O 1
ATOM 736 N N . LYS A 1 89 ? -13.056 1.705 4.671 1.00 92.88 89 LYS A N 1
ATOM 737 C CA . LYS A 1 89 ? -13.049 2.052 6.099 1.00 92.88 89 LYS A CA 1
ATOM 738 C C . LYS A 1 89 ? -13.860 1.057 6.937 1.00 92.88 89 LYS A C 1
ATOM 740 O O . LYS A 1 89 ? -13.419 0.644 7.997 1.00 92.88 89 LYS A O 1
ATOM 745 N N . LYS A 1 90 ? -15.012 0.624 6.417 1.00 94.62 90 LYS A N 1
ATOM 746 C CA . LYS A 1 90 ? -15.891 -0.345 7.080 1.00 94.62 90 LYS A CA 1
ATOM 747 C C . LYS A 1 90 ? -15.166 -1.657 7.391 1.00 94.62 90 LYS A C 1
ATOM 749 O O . LYS A 1 90 ? -15.311 -2.185 8.490 1.00 94.62 90 LYS A O 1
ATOM 754 N N . THR A 1 91 ? -14.393 -2.170 6.437 1.00 93.00 91 THR A N 1
ATOM 755 C CA . THR A 1 91 ? -13.619 -3.398 6.630 1.00 93.00 91 THR A CA 1
ATOM 756 C C . THR A 1 91 ? -12.493 -3.172 7.632 1.00 93.00 91 THR A C 1
ATOM 758 O O . THR A 1 91 ? -12.350 -3.964 8.558 1.00 93.00 91 THR A O 1
ATOM 761 N N . ALA A 1 92 ? -11.756 -2.064 7.531 1.00 93.44 92 ALA A N 1
ATOM 762 C CA . ALA A 1 92 ? -10.720 -1.718 8.507 1.00 93.44 92 ALA A CA 1
ATOM 763 C C . ALA A 1 92 ? -11.269 -1.631 9.948 1.00 93.44 92 ALA A C 1
ATOM 765 O O . ALA A 1 92 ? -10.695 -2.230 10.860 1.00 93.44 92 ALA A O 1
ATOM 766 N N . ASP A 1 93 ? -12.413 -0.967 10.138 1.00 95.81 93 ASP A N 1
ATOM 767 C CA . ASP A 1 93 ? -13.088 -0.844 11.435 1.00 95.81 93 ASP A CA 1
ATOM 768 C C . ASP A 1 93 ? -13.534 -2.219 11.965 1.00 95.81 93 ASP A C 1
ATOM 770 O O . ASP A 1 93 ? -13.382 -2.514 13.149 1.00 95.81 93 ASP A O 1
ATOM 774 N N . TRP A 1 94 ? -14.034 -3.101 11.093 1.00 95.56 94 TRP A N 1
ATOM 775 C CA . TRP A 1 94 ? -14.411 -4.467 11.468 1.00 95.56 94 TRP A CA 1
ATOM 776 C C . TRP A 1 94 ? -13.211 -5.290 11.958 1.00 95.56 94 TRP A C 1
ATOM 778 O O . TRP A 1 94 ? -13.301 -5.915 13.013 1.00 95.56 94 TRP A O 1
ATOM 788 N N . TYR A 1 95 ? -12.076 -5.247 11.247 1.00 95.81 95 TYR A N 1
ATOM 789 C CA . TYR A 1 95 ? -10.841 -5.930 11.664 1.00 95.81 95 TYR A CA 1
ATOM 790 C C . TYR A 1 95 ? -10.345 -5.409 13.017 1.00 95.81 95 TYR A C 1
ATOM 792 O O . TYR A 1 95 ? -9.976 -6.201 13.885 1.00 95.81 95 TYR A O 1
ATOM 800 N N . HIS A 1 96 ? -10.382 -4.087 13.209 1.00 95.19 96 HIS A N 1
ATOM 801 C CA . HIS A 1 96 ? -9.993 -3.450 14.463 1.00 95.19 96 HIS A CA 1
ATOM 802 C C . HIS A 1 96 ? -10.883 -3.898 15.629 1.00 95.19 96 HIS A C 1
ATOM 804 O O . HIS A 1 96 ? -10.373 -4.361 16.647 1.00 95.19 96 HIS A O 1
ATOM 810 N N . ASN A 1 97 ? -12.205 -3.838 15.453 1.00 96.38 97 ASN A N 1
ATOM 811 C CA . ASN A 1 97 ? -13.174 -4.218 16.482 1.00 96.38 97 ASN A CA 1
ATOM 812 C C . ASN A 1 97 ? -13.120 -5.714 16.821 1.00 96.38 97 ASN A C 1
ATOM 814 O O . ASN A 1 97 ? -13.352 -6.095 17.964 1.00 96.38 97 ASN A O 1
ATOM 818 N N . ALA A 1 98 ? -12.800 -6.561 15.841 1.00 95.00 98 ALA A N 1
ATOM 819 C CA . ALA A 1 98 ? -12.631 -7.996 16.039 1.00 95.00 98 ALA A CA 1
ATOM 820 C C . ALA A 1 98 ? -11.270 -8.374 16.660 1.00 95.00 98 ALA A C 1
ATOM 822 O O . ALA A 1 98 ? -11.062 -9.538 16.996 1.00 95.00 98 ALA A O 1
ATOM 823 N N . GLY A 1 99 ? -10.327 -7.430 16.789 1.00 94.75 99 GLY A N 1
ATOM 824 C CA . GLY A 1 99 ? -8.964 -7.703 17.259 1.00 94.75 99 GLY A CA 1
ATOM 825 C C . GLY A 1 99 ? -8.122 -8.532 16.279 1.00 94.75 99 GLY A C 1
ATOM 826 O O . GLY A 1 99 ? -7.132 -9.146 16.677 1.00 94.75 99 GLY A O 1
ATOM 827 N N . ILE A 1 100 ? -8.506 -8.575 15.000 1.00 94.25 100 ILE A N 1
ATOM 828 C CA . ILE A 1 100 ? -7.842 -9.379 13.969 1.00 94.25 100 ILE A CA 1
ATOM 829 C C . ILE A 1 100 ? -6.804 -8.506 13.249 1.00 94.25 100 ILE A C 1
ATOM 831 O O . ILE A 1 100 ? -7.127 -7.393 12.826 1.00 94.25 100 ILE A O 1
ATOM 835 N N . PRO A 1 101 ? -5.563 -8.988 13.036 1.00 95.00 101 PRO A N 1
ATOM 836 C CA . PRO A 1 101 ? -4.578 -8.266 12.239 1.00 95.00 101 PRO A CA 1
ATOM 837 C C . PRO A 1 101 ? -5.118 -7.925 10.846 1.00 95.00 101 PRO A C 1
ATOM 839 O O . PRO A 1 101 ? -5.544 -8.809 10.104 1.00 95.00 101 PRO A O 1
ATOM 842 N N . TYR A 1 102 ? -5.054 -6.646 10.471 1.00 95.00 102 TYR A N 1
ATOM 843 C CA . TYR A 1 102 ? -5.532 -6.150 9.180 1.00 95.00 102 TYR A CA 1
ATOM 844 C C . TYR A 1 102 ? -4.607 -6.589 8.033 1.00 95.00 102 TYR A C 1
ATOM 846 O O . TYR A 1 102 ? -3.693 -5.873 7.622 1.00 95.00 102 TYR A O 1
ATOM 854 N N . ARG A 1 103 ? -4.790 -7.831 7.572 1.00 94.06 103 ARG A N 1
ATOM 855 C CA . ARG A 1 103 ? -4.010 -8.486 6.513 1.00 94.06 103 ARG A CA 1
ATOM 856 C C . ARG A 1 103 ? -4.926 -9.366 5.658 1.00 94.06 103 ARG A C 1
ATOM 858 O O . ARG A 1 103 ? -5.813 -10.036 6.185 1.00 94.06 103 ARG A O 1
ATOM 865 N N . ARG A 1 104 ? -4.672 -9.402 4.348 1.00 93.44 104 ARG A N 1
ATOM 866 C CA . ARG A 1 104 ? -5.374 -10.245 3.367 1.00 93.44 104 ARG A CA 1
ATOM 867 C C . ARG A 1 104 ? -4.341 -10.903 2.454 1.00 93.44 104 ARG A C 1
ATOM 869 O O . ARG A 1 104 ? -3.459 -10.217 1.947 1.00 93.44 104 ARG A O 1
ATOM 876 N N . GLY A 1 105 ? -4.422 -12.221 2.290 1.00 92.69 105 GLY A N 1
ATOM 877 C CA . GLY A 1 105 ? -3.547 -12.989 1.402 1.00 92.69 105 GLY A CA 1
ATOM 878 C C . GLY A 1 105 ? -4.339 -13.571 0.235 1.00 92.69 105 GLY A C 1
ATOM 879 O O . GLY A 1 105 ? -5.436 -14.079 0.447 1.00 92.69 105 GLY A O 1
ATOM 880 N N . TYR A 1 106 ? -3.772 -13.517 -0.971 1.00 90.56 106 TYR A N 1
ATOM 881 C CA . TYR A 1 106 ? -4.343 -14.114 -2.181 1.00 90.56 106 TYR A CA 1
ATOM 882 C C . TYR A 1 106 ? -3.408 -15.209 -2.699 1.00 90.56 106 TYR A C 1
ATOM 884 O O . TYR A 1 106 ? -2.196 -15.003 -2.774 1.00 90.56 106 TYR A O 1
ATOM 892 N N . LEU A 1 107 ? -3.966 -16.364 -3.068 1.00 89.62 107 LEU A N 1
ATOM 893 C CA . LEU A 1 107 ? -3.227 -17.477 -3.661 1.00 89.62 107 LEU A CA 1
ATOM 894 C C . LEU A 1 107 ? -3.707 -17.698 -5.096 1.00 89.62 107 LEU A C 1
ATOM 896 O O . LEU A 1 107 ? -4.781 -18.247 -5.322 1.00 89.62 107 LEU A O 1
ATOM 900 N N . LEU A 1 108 ? -2.889 -17.289 -6.064 1.00 85.38 108 LEU A N 1
ATOM 901 C CA . LEU A 1 108 ? -3.115 -17.570 -7.480 1.00 85.38 108 LEU A CA 1
ATOM 902 C C . LEU A 1 108 ? -2.373 -18.859 -7.838 1.00 85.38 108 LEU A C 1
ATOM 904 O O . LEU A 1 108 ? -1.143 -18.894 -7.801 1.00 85.38 108 LEU A O 1
ATOM 908 N N . TYR A 1 109 ? -3.102 -19.917 -8.188 1.00 87.06 109 TYR A N 1
ATOM 909 C CA . TYR A 1 109 ? -2.529 -21.222 -8.528 1.00 87.06 109 TYR A CA 1
ATOM 910 C C . TYR A 1 109 ? -2.955 -21.669 -9.931 1.00 87.06 109 TYR A C 1
ATOM 912 O O . TYR A 1 109 ? -3.926 -21.174 -10.492 1.00 87.06 109 TYR A O 1
ATOM 920 N N . GLY A 1 110 ? -2.168 -22.558 -10.539 1.00 85.25 110 GLY A N 1
ATOM 921 C CA . GLY A 1 110 ? -2.434 -23.108 -11.870 1.00 85.25 110 GLY A CA 1
ATOM 922 C C . GLY A 1 110 ? -1.153 -23.356 -12.673 1.00 85.25 110 GLY A C 1
ATOM 923 O O . GLY A 1 110 ? -0.067 -23.001 -12.203 1.00 85.25 110 GLY A O 1
ATOM 924 N N . PRO A 1 111 ? -1.261 -23.894 -13.898 1.00 86.00 111 PRO A N 1
ATOM 925 C CA . PRO A 1 111 ? -0.117 -24.234 -14.747 1.00 86.00 111 PRO A CA 1
ATOM 926 C C . PRO A 1 111 ? 0.828 -23.043 -15.000 1.00 86.00 111 PRO A C 1
ATOM 928 O O . PRO A 1 111 ? 0.381 -21.888 -14.997 1.00 86.00 111 PRO A O 1
ATOM 931 N N . PRO A 1 112 ? 2.142 -23.254 -15.191 1.00 84.50 112 PRO A N 1
ATOM 932 C CA . PRO A 1 112 ? 3.051 -22.169 -15.560 1.00 84.50 112 PRO A CA 1
ATOM 933 C C . PRO A 1 112 ? 2.598 -21.518 -16.879 1.00 84.50 112 PRO A C 1
ATOM 935 O O . PRO A 1 112 ? 2.071 -22.189 -17.757 1.00 84.50 112 PRO A O 1
ATOM 938 N N . GLY A 1 113 ? 2.773 -20.200 -17.012 1.00 76.62 113 GLY A N 1
ATOM 939 C CA . GLY A 1 113 ? 2.371 -19.456 -18.216 1.00 76.62 113 GLY A CA 1
ATOM 940 C C . GLY A 1 113 ? 0.943 -18.890 -18.214 1.00 76.62 113 GLY A C 1
ATOM 941 O O . GLY A 1 113 ? 0.643 -18.042 -19.043 1.00 76.62 113 GLY A O 1
ATOM 942 N N . CYS A 1 114 ? 0.083 -19.240 -17.251 1.00 73.50 114 CYS A N 1
ATOM 943 C CA . CYS A 1 114 ? -1.296 -18.719 -17.169 1.00 73.50 114 CYS A CA 1
ATOM 944 C C . CYS A 1 114 ? -1.415 -17.309 -16.540 1.00 73.50 114 CYS A C 1
ATOM 946 O O . CYS A 1 114 ? -2.264 -17.094 -15.684 1.00 73.50 114 CYS A O 1
ATOM 948 N N . GLY A 1 115 ? -0.508 -16.371 -16.833 1.00 73.12 115 GLY A N 1
ATOM 949 C CA . GLY A 1 115 ? -0.685 -14.950 -16.470 1.00 73.12 115 GLY A CA 1
ATOM 950 C C . GLY A 1 115 ? -0.653 -14.559 -14.978 1.00 73.12 115 GLY A C 1
ATOM 951 O O . GLY A 1 115 ? -0.749 -13.376 -14.674 1.00 73.12 115 GLY A O 1
ATOM 952 N N . LYS A 1 116 ? -0.456 -15.491 -14.032 1.00 82.75 116 LYS A N 1
ATOM 953 C CA . LYS A 1 116 ? -0.468 -15.222 -12.570 1.00 82.75 116 LYS A CA 1
ATOM 954 C C . LYS A 1 116 ? 0.429 -14.058 -12.126 1.00 82.75 116 LYS A C 1
ATOM 956 O O . LYS A 1 116 ? -0.009 -13.179 -11.394 1.00 82.75 116 LYS A O 1
ATOM 961 N N . THR A 1 117 ? 1.689 -14.046 -12.565 1.00 79.81 117 THR A N 1
ATOM 962 C CA . THR A 1 117 ? 2.638 -12.968 -12.229 1.00 79.81 117 THR A CA 1
ATOM 963 C C . THR A 1 117 ? 2.300 -11.672 -12.958 1.00 79.81 117 THR A C 1
ATOM 965 O O . THR A 1 117 ? 2.544 -10.596 -12.424 1.00 79.81 117 THR A O 1
ATOM 968 N N . SER A 1 118 ? 1.725 -11.766 -14.158 1.00 77.44 118 SER A N 1
ATOM 969 C CA . SER A 1 118 ? 1.286 -10.604 -14.928 1.00 77.44 118 SER A CA 1
ATOM 970 C C . SER A 1 118 ? 0.112 -9.903 -14.249 1.00 77.44 118 SER A C 1
ATOM 972 O O . SER A 1 118 ? 0.134 -8.684 -14.161 1.00 77.44 118 SER A O 1
ATOM 974 N N . PHE A 1 119 ? -0.842 -10.651 -13.685 1.00 77.62 119 PHE A N 1
ATOM 975 C CA . PHE A 1 119 ? -1.957 -10.092 -12.913 1.00 77.62 119 PHE A CA 1
ATOM 976 C C . PHE A 1 119 ? -1.505 -9.334 -11.664 1.00 77.62 119 PHE A C 1
ATOM 978 O O . PHE A 1 119 ? -2.061 -8.295 -11.337 1.00 77.62 119 PHE A O 1
ATOM 985 N N . ALA A 1 120 ? -0.450 -9.800 -10.994 1.00 75.44 120 ALA A N 1
ATOM 986 C CA . ALA A 1 120 ? 0.090 -9.114 -9.822 1.00 75.44 120 ALA A CA 1
ATOM 987 C C . ALA A 1 120 ? 0.743 -7.747 -10.136 1.00 75.44 120 ALA A C 1
ATOM 989 O O . ALA A 1 120 ? 1.108 -7.030 -9.209 1.00 75.44 120 ALA A O 1
ATOM 990 N N . GLN A 1 121 ? 0.937 -7.402 -11.415 1.00 72.81 121 GLN A N 1
ATOM 991 C CA . GLN A 1 121 ? 1.548 -6.141 -11.866 1.00 72.81 121 GLN A CA 1
ATOM 992 C C . GLN A 1 121 ? 0.524 -5.105 -12.371 1.00 72.81 121 GLN A C 1
ATOM 994 O O . GLN A 1 121 ? 0.933 -4.049 -12.857 1.00 72.81 121 GLN A O 1
ATOM 999 N N . VAL A 1 122 ? -0.772 -5.424 -12.296 1.00 63.81 122 VAL A N 1
ATOM 1000 C CA . VAL A 1 122 ? -1.912 -4.607 -12.759 1.00 63.81 122 VAL A CA 1
ATOM 1001 C C . VAL A 1 122 ? -2.383 -3.631 -11.675 1.00 63.81 122 VAL A C 1
ATOM 1003 O O . VAL A 1 122 ? -2.703 -2.451 -11.992 1.00 63.81 122 VAL A O 1
#

pLDDT: mean 82.46, std 11.23, range [39.09, 96.38]